Protein AF-A0A832AQZ7-F1 (afdb_monomer)

Mean predicted aligned error: 3.69 Å

Foldseek 3Di:
DDDDPVRVCVVPDDDLVVVLVCLVVVVVVVVVCPPVDDVVVVVVSVVSNCVSVVPD

pLDDT: mean 94.57, std 8.4, range [52.31, 98.38]

Sequence (56 aa):
LTISPDVLHKLLAVNKDEWLAEVPDSEAFFQKLGERLPGELWYELHALRKRLEGSP

Secondary structure (DSSP, 8-state):
----HHHHHHHT---HHHHHHTHHHHHHHHHHHGGGS-HHHHHHHHHHHHHHHT--

Structure (mmCIF, N/CA/C/O backbone):
data_AF-A0A832AQZ7-F1
#
_entry.id   AF-A0A832AQZ7-F1
#
loop_
_atom_site.group_PDB
_atom_site.id
_atom_site.type_symbol
_atom_site.label_atom_id
_atom_site.label_alt_id
_atom_site.label_comp_id
_atom_site.label_asym_id
_atom_site.label_entity_id
_atom_site.label_seq_id
_atom_site.pdbx_PDB_ins_code
_atom_site.Cartn_x
_atom_site.Cartn_y
_atom_site.Cartn_z
_atom_site.occupancy
_atom_site.B_iso_or_equiv
_atom_site.auth_seq_id
_atom_site.auth_comp_id
_atom_site.auth_asym_id
_atom_site.auth_atom_id
_atom_site.pdbx_PDB_model_num
ATOM 1 N N . LEU A 1 1 ? -3.103 1.707 -30.979 1.00 75.56 1 LEU A N 1
ATOM 2 C CA . LEU A 1 1 ? -1.887 1.933 -30.167 1.00 75.56 1 LEU A CA 1
ATOM 3 C C . LEU A 1 1 ? -1.077 0.647 -30.165 1.00 75.56 1 LEU A C 1
ATOM 5 O O . LEU A 1 1 ? -1.669 -0.396 -29.921 1.00 75.56 1 LEU A O 1
ATOM 9 N N . THR A 1 2 ? 0.225 0.717 -30.440 1.00 88.00 2 THR A N 1
ATOM 10 C CA . THR A 1 2 ? 1.145 -0.425 -30.304 1.00 88.00 2 THR A CA 1
ATOM 11 C C . THR A 1 2 ? 2.022 -0.170 -29.084 1.00 88.00 2 THR A C 1
ATOM 13 O O . THR A 1 2 ? 2.693 0.857 -29.030 1.00 88.00 2 THR A O 1
ATOM 16 N N . ILE A 1 3 ? 1.983 -1.066 -28.098 1.00 91.75 3 ILE A N 1
ATOM 17 C CA . ILE A 1 3 ? 2.770 -0.988 -26.858 1.00 91.75 3 ILE A CA 1
ATOM 18 C C . ILE A 1 3 ? 3.778 -2.140 -26.885 1.00 91.75 3 ILE A C 1
ATOM 20 O O . ILE A 1 3 ? 3.406 -3.263 -27.223 1.00 91.75 3 ILE A O 1
ATOM 24 N N . SER A 1 4 ? 5.049 -1.872 -26.573 1.00 96.25 4 SER A N 1
ATOM 25 C CA . SER A 1 4 ? 6.069 -2.924 -26.535 1.00 96.25 4 SER A CA 1
ATOM 26 C C . SER A 1 4 ? 5.907 -3.818 -25.297 1.00 96.25 4 SER A C 1
ATOM 28 O O . SER A 1 4 ? 5.403 -3.352 -24.269 1.00 96.25 4 SER A O 1
ATOM 30 N N . PRO A 1 5 ? 6.374 -5.080 -25.347 1.00 95.38 5 PRO A N 1
ATOM 31 C CA . PRO A 1 5 ? 6.346 -5.971 -24.189 1.00 95.38 5 PRO A CA 1
ATOM 32 C C . PRO A 1 5 ? 7.023 -5.366 -22.954 1.00 95.38 5 PRO A C 1
ATOM 34 O O . PRO A 1 5 ? 6.465 -5.426 -21.865 1.00 95.38 5 PRO A O 1
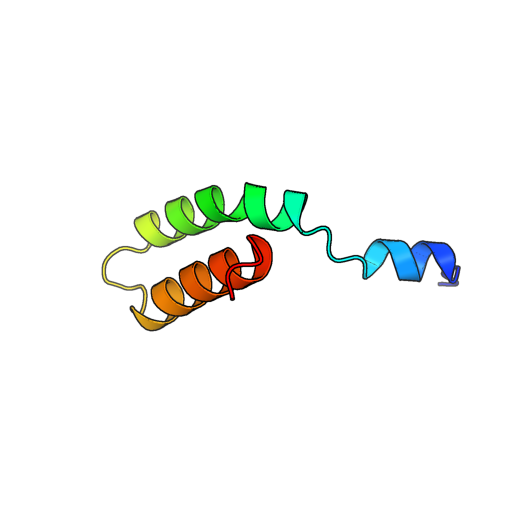ATOM 37 N N . ASP A 1 6 ? 8.167 -4.698 -23.121 1.00 96.25 6 ASP A N 1
ATOM 38 C CA . ASP A 1 6 ? 8.896 -4.079 -22.005 1.00 96.25 6 ASP A CA 1
ATOM 39 C C . ASP A 1 6 ? 8.111 -2.949 -21.338 1.00 96.25 6 ASP A C 1
ATOM 41 O O . ASP A 1 6 ? 8.133 -2.800 -20.115 1.00 96.25 6 ASP A O 1
ATOM 45 N N . VAL A 1 7 ? 7.406 -2.139 -22.135 1.00 96.56 7 VAL A N 1
ATOM 46 C CA . VAL A 1 7 ? 6.538 -1.086 -21.597 1.00 96.56 7 VAL A CA 1
ATOM 47 C C . VAL A 1 7 ? 5.378 -1.719 -20.840 1.00 96.56 7 VAL A C 1
ATOM 49 O O . VAL A 1 7 ? 5.071 -1.284 -19.734 1.00 96.56 7 VAL A O 1
ATOM 52 N N . LEU A 1 8 ? 4.776 -2.778 -21.385 1.00 96.19 8 LEU A N 1
ATOM 53 C CA . LEU A 1 8 ? 3.696 -3.493 -20.713 1.00 96.19 8 LEU A CA 1
ATOM 54 C C . LEU A 1 8 ? 4.161 -4.117 -19.387 1.00 96.19 8 LEU A C 1
ATOM 56 O O . LEU A 1 8 ? 3.464 -3.996 -18.384 1.00 96.19 8 LEU A O 1
ATOM 60 N N . HIS A 1 9 ? 5.358 -4.707 -19.353 1.00 96.19 9 HIS A N 1
ATOM 61 C CA . HIS A 1 9 ? 5.956 -5.240 -18.128 1.00 96.19 9 HIS A CA 1
ATOM 62 C C . HIS A 1 9 ? 6.143 -4.166 -17.059 1.00 96.19 9 HIS A C 1
ATOM 64 O O . HIS A 1 9 ? 5.831 -4.410 -15.898 1.00 96.19 9 HIS A O 1
ATOM 70 N N . LYS A 1 10 ? 6.612 -2.973 -17.441 1.00 95.81 10 LYS A N 1
ATOM 71 C CA . LYS A 1 10 ? 6.776 -1.851 -16.507 1.00 95.81 10 LYS A CA 1
ATOM 72 C C . LYS A 1 10 ? 5.439 -1.337 -15.979 1.00 95.81 10 LYS A C 1
ATOM 74 O O . LYS A 1 10 ? 5.322 -1.104 -14.786 1.00 95.81 10 LYS A O 1
ATOM 79 N N . LEU A 1 11 ? 4.434 -1.191 -16.845 1.00 95.44 11 LEU A N 1
ATOM 80 C CA . LEU A 1 11 ? 3.100 -0.711 -16.455 1.00 95.44 11 LEU A CA 1
ATOM 81 C C . LEU A 1 11 ? 2.387 -1.649 -15.475 1.00 95.44 11 LEU A C 1
ATOM 83 O O . LEU A 1 11 ? 1.572 -1.195 -14.679 1.00 95.44 11 LEU A O 1
ATOM 87 N N . LEU A 1 12 ? 2.675 -2.948 -15.555 1.00 95.88 12 LEU A N 1
ATOM 88 C CA . LEU A 1 12 ? 2.079 -3.975 -14.701 1.00 95.88 12 LEU A CA 1
ATOM 89 C C . LEU A 1 12 ? 2.983 -4.375 -13.526 1.00 95.88 12 LEU A C 1
ATOM 91 O O . LEU A 1 12 ? 2.644 -5.295 -12.781 1.00 95.88 12 LEU A O 1
ATOM 95 N N . ALA A 1 13 ? 4.142 -3.730 -13.367 1.00 95.94 13 ALA A N 1
ATOM 96 C CA . ALA A 1 13 ? 5.059 -4.034 -12.282 1.00 95.94 13 ALA A CA 1
ATOM 97 C C . ALA A 1 13 ? 4.471 -3.585 -10.938 1.00 95.94 13 ALA A C 1
ATOM 99 O O . ALA A 1 13 ? 3.981 -2.468 -10.792 1.00 95.94 13 ALA A O 1
ATOM 100 N N . VAL A 1 14 ? 4.571 -4.456 -9.934 1.00 95.00 14 VAL A N 1
ATOM 101 C CA . VAL A 1 14 ? 4.231 -4.135 -8.545 1.00 95.00 14 VAL A CA 1
ATOM 102 C C . VAL A 1 14 ? 5.535 -3.971 -7.774 1.00 95.00 14 VAL A C 1
ATOM 104 O O . VAL A 1 14 ? 6.184 -4.960 -7.428 1.00 95.00 14 VAL A O 1
ATOM 107 N N . ASN A 1 15 ? 5.937 -2.723 -7.530 1.00 95.69 15 ASN A N 1
ATOM 108 C CA . ASN A 1 15 ? 7.097 -2.413 -6.700 1.00 95.69 15 ASN A CA 1
ATOM 109 C C . ASN A 1 15 ? 6.691 -2.413 -5.219 1.00 95.69 15 ASN A C 1
ATOM 111 O O . ASN A 1 15 ? 5.953 -1.542 -4.770 1.00 95.69 15 ASN A O 1
ATOM 115 N N . LYS A 1 16 ? 7.174 -3.394 -4.452 1.00 95.81 16 LYS A N 1
ATOM 116 C CA . LYS A 1 16 ? 6.800 -3.557 -3.040 1.00 95.81 16 LYS A CA 1
ATOM 117 C C . LYS A 1 16 ? 7.162 -2.351 -2.179 1.00 95.81 16 LYS A C 1
ATOM 119 O O . LYS A 1 16 ? 6.368 -1.992 -1.318 1.00 95.81 16 LYS A O 1
ATOM 124 N N . ASP A 1 17 ? 8.319 -1.743 -2.418 1.00 96.00 17 ASP A N 1
ATOM 125 C CA . ASP A 1 17 ? 8.814 -0.638 -1.598 1.00 96.00 17 ASP A CA 1
ATOM 126 C C . ASP A 1 17 ? 7.992 0.631 -1.845 1.00 96.00 17 ASP A C 1
ATOM 128 O O . ASP A 1 17 ? 7.616 1.316 -0.898 1.00 96.00 17 ASP A O 1
ATOM 132 N N . GLU A 1 18 ? 7.635 0.896 -3.107 1.00 96.94 18 GLU A N 1
ATOM 133 C CA . GLU A 1 18 ? 6.730 1.996 -3.471 1.00 96.94 18 GLU A CA 1
ATOM 134 C C . GLU A 1 18 ? 5.336 1.781 -2.871 1.00 96.94 18 GLU A C 1
ATOM 136 O O . GLU A 1 18 ? 4.794 2.671 -2.226 1.00 96.94 18 GLU A O 1
ATOM 141 N N . TRP A 1 19 ? 4.776 0.574 -2.999 1.00 96.56 19 TRP A N 1
ATOM 142 C CA . TRP A 1 19 ? 3.470 0.257 -2.417 1.00 96.56 19 TRP A CA 1
ATOM 143 C C . TRP A 1 19 ? 3.467 0.335 -0.886 1.00 96.56 19 TRP A C 1
ATOM 145 O O . TRP A 1 19 ? 2.469 0.749 -0.301 1.00 96.56 19 TRP A O 1
ATOM 155 N N . LEU A 1 20 ? 4.560 -0.056 -0.224 1.00 97.12 20 LEU A N 1
ATOM 156 C CA . LEU A 1 20 ? 4.688 0.050 1.228 1.00 97.12 20 LEU A CA 1
ATOM 157 C C . LEU A 1 20 ? 4.798 1.515 1.671 1.00 97.12 20 LEU A C 1
ATOM 159 O O . LEU A 1 20 ? 4.207 1.884 2.685 1.00 97.12 20 LEU A O 1
ATOM 163 N N . ALA A 1 21 ? 5.503 2.348 0.900 1.00 97.50 21 ALA A N 1
ATOM 164 C CA . ALA A 1 21 ? 5.627 3.781 1.153 1.00 97.50 21 ALA A CA 1
ATOM 165 C C . ALA A 1 21 ? 4.292 4.543 1.034 1.00 97.50 21 ALA A C 1
ATOM 167 O O . ALA A 1 21 ? 4.139 5.572 1.683 1.00 97.50 21 ALA A O 1
ATOM 168 N N . GLU A 1 22 ? 3.323 4.022 0.274 1.00 97.69 22 GLU A N 1
ATOM 169 C CA . GLU A 1 22 ? 1.975 4.597 0.090 1.00 97.69 22 GLU A CA 1
ATOM 170 C C . GLU A 1 22 ? 0.969 4.202 1.195 1.00 97.69 22 GLU A C 1
ATOM 172 O O . GLU A 1 22 ? -0.097 4.812 1.338 1.00 97.69 22 GLU A O 1
ATOM 177 N N . VAL A 1 23 ? 1.272 3.178 2.006 1.00 97.75 23 VAL A N 1
ATOM 178 C CA . VAL A 1 23 ? 0.379 2.732 3.094 1.00 97.75 23 VAL A CA 1
ATOM 179 C C . VAL A 1 23 ? 0.048 3.867 4.081 1.00 97.75 23 VAL A C 1
ATOM 181 O O . VAL A 1 23 ? -1.138 4.041 4.369 1.00 97.75 23 VAL A O 1
ATOM 18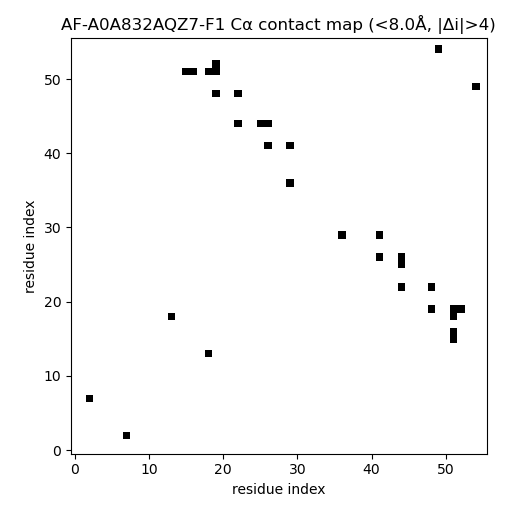4 N N . PRO A 1 24 ? 1.012 4.675 4.572 1.00 97.94 24 PRO A N 1
ATOM 185 C CA . PRO A 1 24 ? 0.723 5.794 5.473 1.00 97.94 24 PRO A CA 1
ATOM 186 C C . PRO A 1 24 ? -0.250 6.824 4.884 1.00 97.94 24 PRO A C 1
ATOM 188 O O . PRO A 1 24 ? -1.123 7.323 5.595 1.00 97.94 24 PRO A O 1
ATOM 191 N N . ASP A 1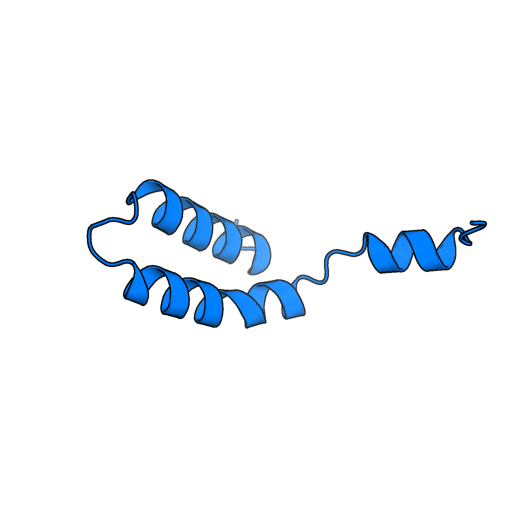 25 ? -0.150 7.112 3.585 1.00 98.19 25 ASP A N 1
ATOM 192 C CA . ASP A 1 25 ? -1.042 8.061 2.912 1.00 98.19 25 ASP A CA 1
ATOM 193 C C . ASP A 1 25 ? -2.467 7.504 2.794 1.00 98.19 25 ASP A C 1
ATOM 195 O O . ASP A 1 25 ? -3.449 8.229 2.998 1.00 98.19 25 ASP A O 1
ATOM 199 N N . SER A 1 26 ? -2.596 6.1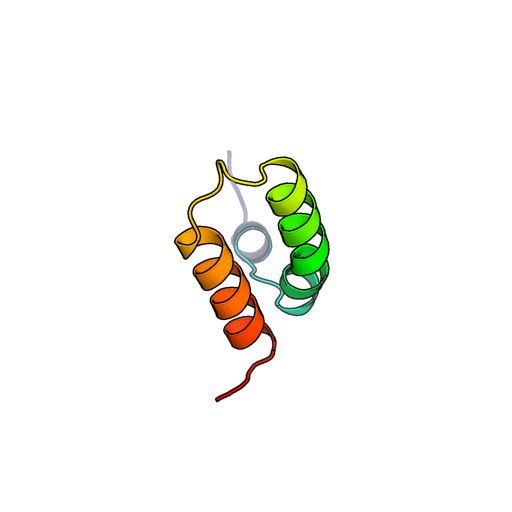94 2.565 1.00 97.94 26 SER A N 1
ATOM 200 C CA . SER A 1 26 ? -3.885 5.493 2.611 1.00 97.94 26 SER A CA 1
ATOM 201 C C . SER A 1 26 ? -4.504 5.524 4.014 1.00 97.94 26 SER A C 1
ATOM 203 O O . SER A 1 26 ? -5.691 5.824 4.150 1.00 97.94 26 SER A O 1
ATOM 205 N N . GLU A 1 27 ? -3.711 5.290 5.067 1.00 98.06 27 GLU A N 1
ATOM 206 C CA . GLU A 1 27 ? -4.164 5.402 6.462 1.00 98.06 27 GLU A CA 1
ATOM 207 C C . GLU A 1 27 ? -4.633 6.834 6.775 1.00 98.06 27 GLU A C 1
ATOM 209 O O . GLU A 1 27 ? -5.711 7.033 7.342 1.00 98.06 27 GLU A O 1
ATOM 214 N N . ALA A 1 28 ? -3.877 7.849 6.346 1.00 98.31 28 ALA A N 1
ATOM 215 C CA . ALA A 1 28 ? -4.244 9.254 6.511 1.00 98.31 28 ALA A CA 1
ATOM 216 C C . ALA A 1 28 ? -5.533 9.613 5.754 1.00 98.31 28 ALA A C 1
ATOM 218 O O . ALA A 1 28 ? -6.350 10.400 6.239 1.00 98.31 28 ALA A O 1
ATOM 219 N N . PHE A 1 29 ? -5.756 9.040 4.569 1.00 98.12 29 PHE A N 1
ATOM 220 C CA . PHE A 1 29 ? -7.016 9.196 3.847 1.00 98.12 29 PHE A CA 1
ATOM 221 C C . PHE A 1 29 ? -8.181 8.524 4.584 1.00 98.12 29 PHE A C 1
ATOM 223 O O . PHE A 1 29 ? -9.232 9.144 4.753 1.00 98.12 29 PHE A O 1
ATOM 230 N N . PHE A 1 30 ? -7.991 7.304 5.087 1.00 97.94 30 PHE A N 1
ATOM 231 C CA . PHE A 1 30 ? -9.005 6.567 5.845 1.00 97.94 30 PHE A CA 1
ATOM 232 C C . PHE A 1 30 ? -9.431 7.314 7.113 1.00 97.94 30 PHE A C 1
ATOM 234 O O . PHE A 1 30 ? -10.623 7.390 7.415 1.00 97.94 30 PHE A O 1
ATOM 241 N N . GLN 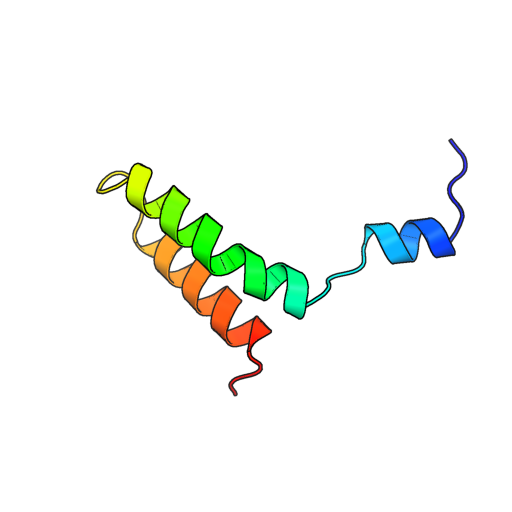A 1 31 ? -8.492 7.962 7.806 1.00 97.75 31 GLN A N 1
ATOM 242 C CA . GLN A 1 31 ? -8.793 8.808 8.965 1.00 97.75 31 GLN A CA 1
ATOM 243 C C . GLN A 1 31 ? -9.755 9.959 8.632 1.00 97.75 31 GLN A C 1
ATOM 245 O O . GLN A 1 31 ? -10.620 10.278 9.446 1.00 97.75 31 GLN A O 1
ATOM 250 N N . LYS A 1 32 ? -9.673 10.550 7.430 1.00 98.06 32 LYS A N 1
ATOM 251 C CA . LYS A 1 32 ? -10.598 11.620 6.995 1.00 98.06 32 LYS A CA 1
ATOM 252 C C . LYS A 1 32 ? -12.036 11.123 6.830 1.00 98.06 32 LYS A C 1
ATOM 254 O O . LYS A 1 32 ? -12.968 11.921 6.913 1.00 98.06 32 LYS A O 1
ATOM 259 N N . LEU A 1 33 ? -12.218 9.827 6.575 1.00 96.88 33 LEU A N 1
ATOM 260 C CA . LEU A 1 33 ? -13.529 9.195 6.415 1.00 96.88 33 LEU A CA 1
ATOM 261 C C . LEU A 1 33 ? -14.160 8.828 7.769 1.00 96.88 33 LEU A C 1
ATOM 263 O O . LEU A 1 33 ? -15.389 8.755 7.869 1.00 96.88 33 LEU A O 1
ATOM 267 N N . GLY A 1 34 ? -13.334 8.676 8.811 1.00 94.62 34 GLY A N 1
ATOM 268 C CA . GLY A 1 34 ? -13.764 8.473 10.191 1.00 94.62 34 GLY A CA 1
ATOM 269 C C . GLY A 1 34 ? -14.709 7.281 10.339 1.00 94.62 34 GLY A C 1
ATOM 270 O O . GLY A 1 34 ? -14.502 6.226 9.746 1.00 94.62 34 GLY A O 1
ATOM 271 N N . GLU A 1 35 ? -15.787 7.471 11.098 1.00 95.38 35 GLU A N 1
ATOM 272 C CA . GLU A 1 35 ? -16.770 6.427 11.430 1.00 95.38 35 GLU A CA 1
ATOM 273 C C . GLU A 1 35 ? -17.528 5.856 10.221 1.00 95.38 35 GLU A C 1
ATOM 275 O O . GLU A 1 35 ? -18.160 4.809 10.329 1.00 95.38 35 GLU A O 1
ATOM 280 N N . ARG A 1 36 ? -17.492 6.528 9.062 1.00 96.56 36 ARG A N 1
ATOM 281 C CA . ARG A 1 36 ? -18.163 6.036 7.848 1.00 96.56 36 ARG A CA 1
ATOM 282 C C . ARG A 1 36 ? -17.367 4.953 7.137 1.00 96.56 36 ARG A C 1
ATOM 284 O O . ARG A 1 36 ? -17.912 4.317 6.237 1.00 96.56 36 ARG A O 1
ATOM 291 N N . LEU A 1 37 ? -16.089 4.785 7.476 1.00 97.06 37 LEU A N 1
ATOM 292 C CA . LEU A 1 37 ? -15.265 3.757 6.872 1.00 97.06 37 LEU A CA 1
ATOM 293 C C . LEU A 1 37 ? -15.526 2.409 7.558 1.00 97.06 37 LEU A C 1
ATOM 295 O O . LEU A 1 37 ? -15.312 2.303 8.767 1.00 97.06 37 LEU A O 1
ATOM 299 N N . PRO A 1 38 ? -15.935 1.370 6.812 1.00 97.88 38 PRO A N 1
ATOM 300 C CA . PRO A 1 38 ? -16.037 0.023 7.357 1.00 97.88 38 PRO A CA 1
ATOM 301 C C . PRO A 1 38 ? -14.700 -0.449 7.944 1.00 97.88 38 PRO A C 1
ATOM 303 O O . PRO A 1 38 ? -13.639 -0.237 7.348 1.00 97.88 38 PRO A O 1
ATOM 306 N N . GLY A 1 39 ? -14.746 -1.116 9.100 1.00 97.88 39 GLY A N 1
ATOM 307 C CA . GLY A 1 39 ? -13.552 -1.644 9.769 1.00 97.88 39 GLY A CA 1
ATOM 308 C C . GLY A 1 39 ? -12.809 -2.690 8.931 1.00 97.88 39 GLY A C 1
ATOM 309 O O . GLY A 1 39 ? -11.596 -2.842 9.046 1.00 97.88 39 GLY A O 1
ATOM 310 N N . GLU A 1 40 ? -13.516 -3.358 8.025 1.00 98.31 40 GLU A N 1
ATOM 311 C CA . GLU A 1 40 ? -12.973 -4.319 7.071 1.00 98.31 40 GLU A CA 1
ATOM 312 C C . GLU A 1 40 ? -11.947 -3.673 6.131 1.00 98.31 40 GLU A C 1
ATOM 314 O O . GLU A 1 40 ? -10.948 -4.300 5.794 1.00 98.31 40 GLU A O 1
ATOM 319 N N . LEU A 1 41 ? -12.126 -2.401 5.754 1.00 98.25 41 LEU A N 1
ATOM 320 C CA . LEU A 1 41 ? -11.154 -1.707 4.903 1.00 98.25 41 LEU A CA 1
ATOM 321 C C . LEU A 1 41 ? -9.841 -1.439 5.646 1.00 98.25 41 LEU A C 1
ATOM 323 O O . LEU A 1 41 ? -8.768 -1.604 5.067 1.00 98.25 41 LEU A O 1
ATOM 327 N N . TRP A 1 42 ? -9.908 -1.097 6.937 1.00 97.94 42 TRP A N 1
ATOM 328 C CA . TRP A 1 42 ? -8.720 -1.004 7.793 1.00 97.94 42 TRP A CA 1
ATOM 329 C C . TRP A 1 42 ? -8.004 -2.349 7.907 1.00 97.94 42 TRP A C 1
ATOM 331 O O . TRP A 1 42 ? -6.783 -2.418 7.765 1.00 97.94 42 TRP A O 1
ATOM 341 N N . TYR A 1 43 ? -8.767 -3.424 8.119 1.00 98.31 43 TYR A N 1
ATOM 342 C CA . TYR A 1 43 ? -8.222 -4.776 8.171 1.00 98.31 43 TYR A CA 1
ATOM 343 C C . TYR A 1 43 ? -7.474 -5.136 6.880 1.00 98.31 43 TYR A C 1
ATOM 345 O O . TYR A 1 43 ? -6.333 -5.596 6.947 1.00 98.31 43 TYR A O 1
ATOM 353 N N . GLU A 1 44 ? -8.064 -4.868 5.712 1.00 98.38 44 GLU A N 1
ATOM 354 C CA . GLU A 1 44 ? -7.434 -5.156 4.420 1.00 98.38 44 GLU A CA 1
ATOM 355 C C . GLU A 1 44 ? -6.180 -4.311 4.164 1.00 98.38 44 GLU A C 1
ATOM 357 O O . GLU A 1 44 ? -5.192 -4.829 3.637 1.00 98.38 44 GLU A O 1
ATOM 362 N N . LEU A 1 45 ? -6.164 -3.040 4.582 1.00 98.00 45 LEU A N 1
ATOM 363 C CA . LEU A 1 45 ? -4.973 -2.191 4.480 1.00 98.00 45 LEU A CA 1
ATOM 364 C C . LEU A 1 45 ? -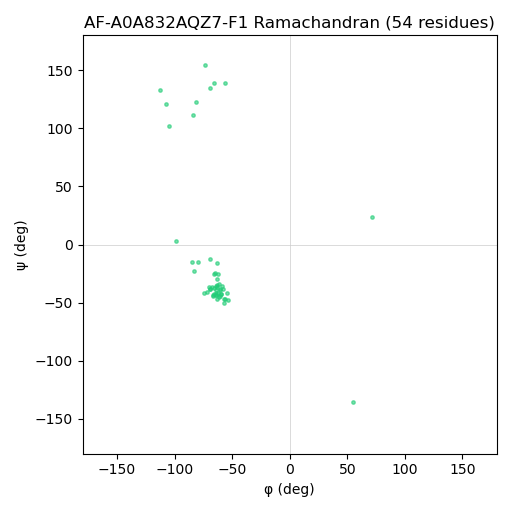3.824 -2.732 5.345 1.00 98.00 45 LEU A C 1
ATOM 366 O O . LEU A 1 45 ? -2.683 -2.83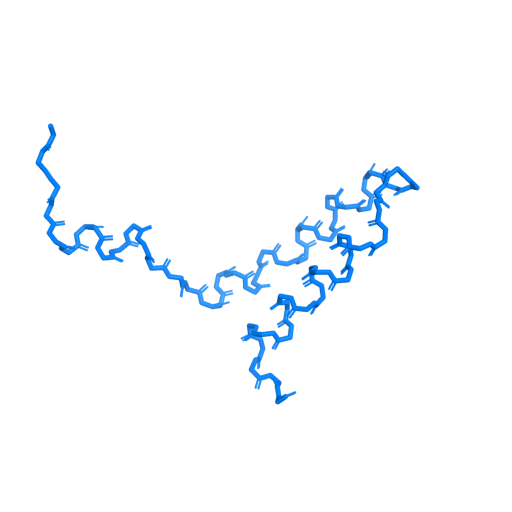7 4.887 1.00 98.00 45 LEU A O 1
ATOM 370 N N . HIS A 1 46 ? -4.118 -3.162 6.572 1.00 97.38 46 HIS A N 1
ATOM 371 C CA . HIS A 1 46 ? -3.121 -3.791 7.438 1.00 97.38 46 HIS A CA 1
ATOM 372 C C . HIS A 1 46 ? -2.667 -5.159 6.912 1.00 97.38 46 HIS A C 1
ATOM 374 O O . HIS A 1 46 ? -1.485 -5.498 7.007 1.00 97.38 46 HIS A O 1
ATOM 380 N N . ALA A 1 47 ? -3.570 -5.947 6.324 1.00 97.69 47 ALA A N 1
ATOM 381 C CA . ALA A 1 47 ? -3.222 -7.206 5.676 1.00 97.69 47 ALA A CA 1
ATOM 382 C C . ALA A 1 47 ? -2.314 -6.979 4.457 1.00 97.69 47 ALA A C 1
ATOM 384 O O . ALA A 1 47 ? -1.328 -7.698 4.286 1.00 97.69 47 ALA A O 1
ATOM 385 N N . LEU A 1 48 ? -2.598 -5.959 3.638 1.00 97.06 48 LEU A N 1
ATOM 386 C CA . LEU A 1 48 ? -1.738 -5.541 2.531 1.00 97.06 48 LEU A CA 1
ATOM 387 C C . LEU A 1 48 ? -0.336 -5.188 3.028 1.00 97.06 48 LEU A C 1
ATOM 389 O O . LEU A 1 48 ? 0.636 -5.735 2.511 1.00 97.06 48 LEU A O 1
ATOM 393 N N . ARG A 1 49 ? -0.232 -4.348 4.064 1.00 97.19 49 ARG A N 1
ATOM 394 C CA . ARG A 1 49 ? 1.049 -3.971 4.672 1.00 97.19 49 ARG A CA 1
ATOM 395 C C . ARG A 1 49 ? 1.875 -5.196 5.075 1.00 97.19 49 ARG A C 1
ATOM 397 O O . ARG A 1 49 ? 3.033 -5.298 4.684 1.00 97.19 49 ARG A O 1
ATOM 404 N N . LYS A 1 50 ? 1.267 -6.171 5.760 1.00 96.69 50 LYS A N 1
ATOM 405 C CA . LYS A 1 50 ? 1.948 -7.421 6.147 1.00 96.69 50 LYS A CA 1
ATOM 406 C C . LYS A 1 50 ? 2.465 -8.215 4.945 1.00 96.69 50 LYS A C 1
ATOM 408 O O . LYS A 1 50 ? 3.592 -8.706 4.983 1.00 96.69 50 LYS A O 1
ATOM 413 N N . ARG A 1 51 ? 1.669 -8.321 3.868 1.00 95.88 51 ARG A N 1
ATOM 414 C CA . ARG A 1 51 ? 2.091 -8.991 2.620 1.00 95.88 51 ARG A CA 1
ATOM 415 C C . ARG A 1 51 ? 3.280 -8.284 1.960 1.00 95.88 51 ARG A C 1
ATOM 417 O O . ARG A 1 51 ? 4.124 -8.955 1.369 1.00 95.88 51 ARG A O 1
ATOM 424 N N . LEU A 1 52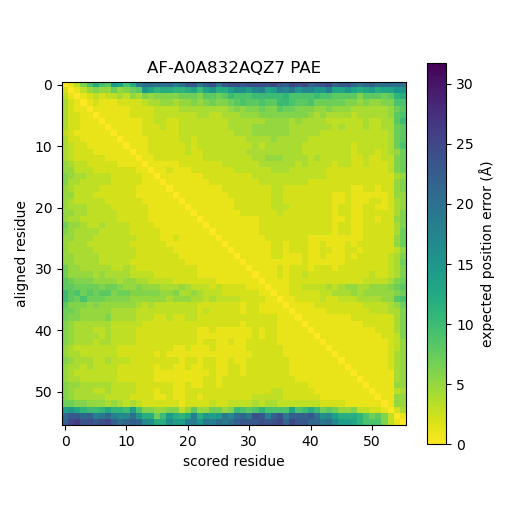 ? 3.341 -6.955 2.046 1.00 94.88 52 LEU A N 1
ATOM 425 C CA . LEU A 1 52 ? 4.435 -6.150 1.494 1.00 94.88 52 LEU A CA 1
ATOM 426 C C . LEU A 1 52 ? 5.712 -6.256 2.338 1.00 94.88 52 LEU A C 1
ATOM 428 O O . LEU A 1 52 ? 6.786 -6.443 1.772 1.00 94.88 52 LEU A O 1
ATOM 432 N N . GLU A 1 53 ? 5.590 -6.230 3.668 1.00 94.38 53 GLU A N 1
ATOM 433 C CA . GLU A 1 53 ? 6.705 -6.383 4.619 1.00 94.38 53 GLU A CA 1
ATOM 434 C C . GLU A 1 53 ? 7.296 -7.808 4.635 1.00 94.38 53 GLU A C 1
ATOM 436 O O . GLU A 1 53 ? 8.373 -8.027 5.186 1.00 94.38 53 GLU A O 1
ATOM 441 N N . GLY A 1 54 ? 6.618 -8.785 4.021 1.00 85.00 54 GLY A N 1
ATOM 442 C CA . GLY A 1 54 ? 7.102 -10.163 3.923 1.00 85.00 54 GLY A CA 1
ATOM 443 C C . GLY A 1 54 ? 7.064 -10.926 5.249 1.00 85.00 54 GLY A C 1
ATOM 444 O O . GLY A 1 54 ? 7.824 -11.877 5.422 1.00 85.00 54 GLY A O 1
ATOM 445 N N . SER A 1 55 ? 6.198 -10.513 6.183 1.00 58.19 55 SER A N 1
ATOM 446 C CA . SER A 1 55 ? 5.947 -11.282 7.407 1.00 58.19 55 SER A CA 1
ATOM 447 C C . SER A 1 55 ? 5.278 -12.628 7.061 1.00 58.19 55 SER A C 1
ATOM 449 O O . SER A 1 55 ? 4.425 -12.638 6.169 1.00 58.19 55 SER A O 1
ATOM 451 N N . PRO A 1 56 ? 5.667 -13.742 7.718 1.00 52.31 56 PRO A N 1
ATOM 452 C CA . PRO A 1 56 ? 5.102 -15.073 7.475 1.00 52.31 56 PRO A CA 1
ATOM 453 C C . PRO A 1 56 ? 3.602 -15.165 7.779 1.00 52.31 56 PRO A C 1
ATOM 455 O O . PRO A 1 56 ? 3.110 -14.401 8.645 1.00 52.31 56 PRO A O 1
#

Radius of gyration: 15.26 Å; Cα contacts (8 Å, |Δi|>4): 16; chains: 1; bounding box: 27×27×42 Å

Solvent-accessible surface area (backbone atoms only — not comparable to full-atom values): 3509 Å² total; per-residue (Å²): 140,90,79,54,70,69,58,53,52,59,75,70,55,84,56,53,67,62,58,54,68,46,45,63,59,51,52,58,52,50,58,76,51,46,91,78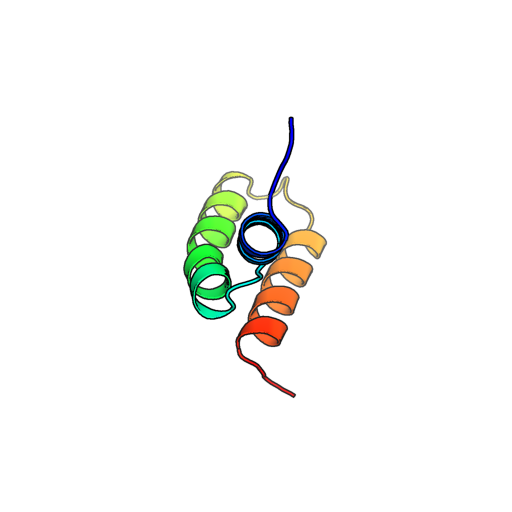,50,64,68,65,59,56,52,50,53,54,52,50,48,40,65,54,73,63,61,133